Protein AF-A0A524HD65-F1 (afdb_monomer)

Secondary structure (DSSP, 8-state):
--PPP---------------TTHHHHHHHHHHHHHHHHHHHHHHHHHHHHHHHHHHHHHHHHHHHHHHHHHHIIIIIHHHHHHHHHHHHHHHHTTSS-HHHHHHHHHHHHHHHHHHHHHHHHHHHHHHHHHHHTTGGG---

pLDDT: mean 86.86, std 16.17, range [36.66, 98.75]

Foldseek 3Di:
DDDDDDDDPDDDDDDDDDDCPCPVVVVVVVVVVVVVVVVVVVVVVVVVVVVLVVLLVVLVVQLVVLVVVLCCLVPPVLVVLVVLLVVQVVCVVVVNDDPVSNVVSVVSNVVSVVSSVVSVVSNVVSVVSNCVSVVNVPPDD

Solvent-accessible surface area (backbone atoms only — not comparable to full-atom values): 7965 Å² total; per-residue (Å²): 141,77,89,78,83,82,76,78,83,81,80,82,85,84,87,84,81,88,74,70,90,58,49,70,73,62,46,50,59,57,51,50,52,53,48,51,51,50,50,51,53,53,48,52,55,49,50,56,50,51,51,55,52,49,53,46,51,51,27,51,51,46,26,52,51,24,49,54,51,28,47,47,35,66,72,46,52,46,56,51,34,49,52,48,30,55,52,36,48,57,33,34,78,72,69,73,42,57,71,66,62,32,51,53,34,47,54,50,36,53,52,48,55,52,50,37,53,49,27,51,52,50,22,53,50,20,48,51,49,40,36,48,77,72,48,64,78,64,77,74,132

Sequence (141 aa):
YGQRPQYDDMGTVMIGVSLPIWAGSKQLPLRQEMQDMKAVETAMAKDLYNETVAELTEARADAERTRVLGTLYATAILPQSKAAVESALSSYRVGRVDYMTLVENEMTVNRYEIALVQLAAEYHQAVARIDALLGSIGGGQ

Radius of gyration: 40.93 Å; Cα contacts (8 Å, |Δi|>4): 68; chains: 1; bounding box: 84×54×124 Å

Mean predicted aligned error: 11.63 Å

Structure (mmCIF, N/CA/C/O backbone):
data_AF-A0A524HD65-F1
#
_entry.id   AF-A0A524HD65-F1
#
loop_
_atom_site.group_PDB
_atom_site.id
_atom_site.type_symbol
_atom_site.label_atom_id
_atom_site.label_alt_id
_atom_site.label_comp_id
_atom_site.label_asym_id
_atom_site.label_entity_id
_atom_site.label_seq_id
_atom_site.pdbx_PDB_ins_code
_atom_site.Cartn_x
_atom_site.Cartn_y
_atom_site.Cartn_z
_atom_site.occupancy
_atom_site.B_iso_or_equiv
_atom_site.auth_seq_id
_atom_site.auth_comp_id
_atom_site.auth_asym_id
_atom_site.auth_atom_id
_atom_site.pdbx_PDB_model_num
ATOM 1 N N . TYR A 1 1 ? 64.351 45.711 -88.508 1.00 39.00 1 TYR A N 1
ATOM 2 C CA . TYR A 1 1 ? 63.369 45.685 -87.404 1.00 39.00 1 TYR A CA 1
ATOM 3 C C . TYR A 1 1 ? 62.349 44.608 -87.727 1.00 39.00 1 TYR A C 1
ATOM 5 O O . TYR A 1 1 ? 61.737 44.714 -88.772 1.00 39.00 1 TYR A O 1
ATOM 13 N N . GLY A 1 2 ? 62.124 43.520 -87.007 1.00 52.22 2 GLY A N 1
ATOM 14 C CA . GLY A 1 2 ? 62.672 42.927 -85.792 1.00 52.22 2 GLY A CA 1
ATOM 15 C C . GLY A 1 2 ? 61.871 41.627 -85.631 1.00 52.22 2 GLY A C 1
ATOM 16 O O . GLY A 1 2 ? 60.645 41.665 -85.718 1.00 52.22 2 GLY A O 1
ATOM 17 N N . GLN A 1 3 ? 62.550 40.483 -85.530 1.00 53.88 3 GLN A N 1
ATOM 18 C CA . GLN A 1 3 ? 61.910 39.178 -85.352 1.00 53.88 3 GLN A CA 1
ATOM 19 C C . GLN A 1 3 ? 61.068 39.196 -84.071 1.00 53.88 3 GLN A C 1
ATOM 21 O O . GLN A 1 3 ? 61.551 39.624 -83.025 1.00 53.88 3 GLN A O 1
ATOM 26 N N . ARG A 1 4 ? 59.817 38.736 -84.145 1.00 54.97 4 ARG A N 1
ATOM 27 C CA . ARG A 1 4 ? 59.035 38.402 -82.951 1.00 54.97 4 ARG A CA 1
ATOM 28 C C . ARG A 1 4 ? 59.273 36.921 -82.653 1.00 54.97 4 ARG A C 1
ATOM 30 O O . ARG A 1 4 ? 58.964 36.113 -83.527 1.00 54.97 4 ARG A O 1
ATOM 37 N N . PRO A 1 5 ? 59.811 36.545 -81.483 1.00 53.25 5 PRO A N 1
ATOM 38 C CA . PRO A 1 5 ? 59.788 35.156 -81.072 1.00 53.25 5 PRO A CA 1
ATOM 39 C C . PRO A 1 5 ? 58.352 34.820 -80.680 1.00 53.25 5 PRO A C 1
ATOM 41 O O . PRO A 1 5 ? 57.732 35.509 -79.869 1.00 53.25 5 PRO A O 1
ATOM 44 N N . GLN A 1 6 ? 57.812 33.786 -81.306 1.00 62.03 6 GLN A N 1
ATOM 45 C CA . GLN A 1 6 ? 56.552 33.186 -80.913 1.00 62.03 6 GLN A CA 1
ATOM 46 C C . GLN A 1 6 ? 56.871 32.301 -79.708 1.00 62.03 6 GLN A C 1
ATOM 48 O O . GLN A 1 6 ? 57.476 31.243 -79.856 1.00 62.03 6 GLN A O 1
ATOM 53 N N . TYR A 1 7 ? 56.583 32.795 -78.506 1.00 60.44 7 TYR A N 1
ATOM 54 C CA . TYR A 1 7 ? 56.594 31.939 -77.329 1.00 60.44 7 TYR A CA 1
ATOM 55 C C . TYR A 1 7 ? 55.347 31.063 -77.428 1.00 60.44 7 TYR A C 1
ATOM 57 O O . TYR A 1 7 ? 54.234 31.583 -77.389 1.00 60.44 7 TYR A O 1
ATOM 65 N N . ASP A 1 8 ? 55.538 29.762 -77.640 1.00 59.44 8 ASP A N 1
ATOM 66 C CA . ASP A 1 8 ? 54.472 28.783 -77.448 1.00 59.44 8 ASP A CA 1
ATOM 67 C C . ASP A 1 8 ? 54.005 28.874 -75.991 1.00 59.44 8 ASP A C 1
ATOM 69 O O . ASP A 1 8 ? 54.806 28.741 -75.060 1.00 59.44 8 ASP A O 1
ATOM 73 N N . ASP A 1 9 ? 52.710 29.124 -75.802 1.00 62.34 9 ASP A N 1
ATOM 74 C CA . ASP A 1 9 ? 52.054 29.044 -74.501 1.00 62.34 9 ASP A CA 1
ATOM 75 C C . ASP A 1 9 ? 52.155 27.596 -73.999 1.00 62.34 9 ASP A C 1
ATOM 77 O O . ASP A 1 9 ? 51.409 26.706 -74.411 1.00 62.34 9 ASP A O 1
ATOM 81 N N . MET A 1 10 ? 53.105 27.335 -73.100 1.00 65.19 10 MET A N 1
ATOM 82 C CA . MET A 1 10 ? 53.183 26.060 -72.392 1.00 65.19 10 MET A CA 1
ATOM 83 C C . MET A 1 10 ? 52.142 26.039 -71.268 1.00 65.19 10 MET A C 1
ATOM 85 O O . MET A 1 10 ? 52.374 26.546 -70.172 1.00 65.19 10 MET A O 1
ATOM 89 N N . GLY A 1 11 ? 50.989 25.425 -71.536 1.00 67.44 11 GLY A N 1
ATOM 90 C CA . GLY A 1 11 ? 50.010 25.059 -70.514 1.00 67.44 11 GLY A CA 1
ATOM 91 C C . GLY A 1 11 ? 50.343 23.701 -69.892 1.00 67.44 11 GLY A C 1
ATOM 92 O O . GLY A 1 11 ? 50.195 22.667 -70.539 1.00 67.44 11 GLY A O 1
ATOM 93 N N . THR A 1 12 ? 50.770 23.680 -68.631 1.00 61.81 12 THR A N 1
ATOM 94 C CA . THR A 1 12 ? 51.034 22.431 -67.896 1.00 61.81 12 THR A CA 1
ATOM 95 C C . THR A 1 12 ? 49.804 22.031 -67.082 1.00 61.81 12 THR A C 1
ATOM 97 O O . THR A 1 12 ? 49.378 22.774 -66.200 1.00 61.81 12 THR A O 1
ATOM 100 N N . VAL A 1 13 ? 49.247 20.840 -67.323 1.00 63.91 13 VAL A N 1
ATOM 101 C CA . VAL A 1 13 ? 48.198 20.242 -66.477 1.00 63.91 13 VAL A CA 1
ATOM 102 C C . VAL A 1 13 ? 48.848 19.198 -65.572 1.00 63.91 13 VAL A C 1
ATOM 104 O O . VAL A 1 13 ? 49.319 18.169 -66.051 1.00 63.91 13 VAL A O 1
ATOM 107 N N . MET A 1 14 ? 48.887 19.454 -64.263 1.00 66.25 14 MET A N 1
ATOM 108 C CA . MET A 1 14 ? 49.306 18.456 -63.274 1.00 66.25 14 MET A CA 1
ATOM 109 C C . MET A 1 14 ? 48.087 17.744 -62.690 1.00 66.25 14 MET A C 1
ATOM 111 O O . MET A 1 14 ? 47.208 18.378 -62.111 1.00 66.25 14 MET A O 1
ATOM 115 N N . ILE A 1 15 ? 48.062 16.415 -62.803 1.00 66.94 15 ILE A N 1
ATOM 116 C CA . ILE A 1 15 ? 47.084 15.557 -62.129 1.00 66.94 15 ILE A CA 1
ATOM 117 C C . ILE A 1 15 ? 47.790 14.929 -60.928 1.00 66.94 15 ILE A C 1
ATOM 119 O O . ILE A 1 15 ? 48.615 14.030 -61.077 1.00 66.94 15 ILE A O 1
ATOM 123 N N . GLY A 1 16 ? 47.492 15.434 -59.733 1.00 61.66 16 GLY A N 1
ATOM 124 C CA . GLY A 1 16 ? 47.968 14.855 -58.480 1.00 61.66 16 GLY A CA 1
ATOM 125 C C . GLY A 1 16 ? 46.937 13.885 -57.911 1.00 61.66 16 GLY A C 1
ATOM 126 O O . GLY A 1 16 ? 45.819 14.291 -57.605 1.00 61.66 16 GLY A O 1
ATOM 127 N N . VAL A 1 17 ? 47.308 12.618 -57.728 1.00 71.50 17 VAL A N 1
ATOM 128 C CA . VAL A 1 17 ? 46.525 11.661 -56.932 1.00 71.50 17 VAL A CA 1
ATOM 129 C C . VAL A 1 17 ? 47.149 11.594 -55.541 1.00 71.50 17 VA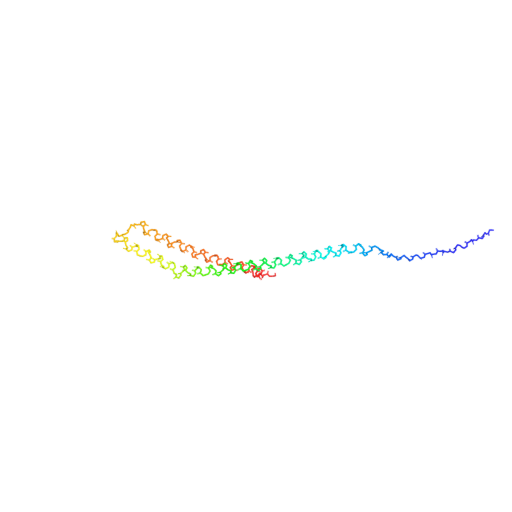L A C 1
ATOM 131 O O . VAL A 1 17 ? 48.286 11.153 -55.385 1.00 71.50 17 VAL A O 1
ATOM 134 N N . SER A 1 18 ? 46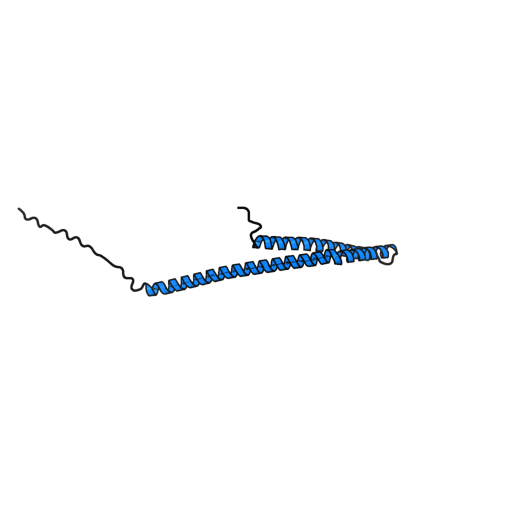.418 12.047 -54.522 1.00 65.56 18 SER A N 1
ATOM 135 C CA . SER A 1 18 ? 46.826 11.875 -53.124 1.00 65.56 18 SER A CA 1
ATOM 136 C C . SER A 1 18 ? 46.561 10.429 -52.710 1.00 65.56 18 SER A C 1
ATOM 138 O O . SER A 1 18 ? 45.408 10.033 -52.545 1.00 65.56 18 SER A O 1
ATOM 140 N N . LEU A 1 19 ? 47.619 9.626 -52.579 1.00 64.56 19 LEU A N 1
ATOM 141 C CA . LEU A 1 19 ? 47.526 8.253 -52.084 1.00 64.56 19 LEU A CA 1
ATOM 142 C C . LEU A 1 19 ? 47.876 8.238 -50.584 1.00 64.56 19 LEU A C 1
ATOM 144 O O . LEU A 1 19 ? 49.039 8.452 -50.229 1.00 64.56 19 LEU A O 1
ATOM 148 N N . PRO A 1 20 ? 46.913 8.016 -49.668 1.00 59.72 20 PRO A N 1
ATOM 149 C CA . PRO A 1 20 ? 47.183 8.103 -48.241 1.00 59.72 20 PRO A CA 1
ATOM 150 C C . PRO A 1 20 ? 47.820 6.804 -47.730 1.00 59.72 20 PRO A C 1
ATOM 152 O O . PRO A 1 20 ? 47.150 5.890 -47.256 1.00 59.72 20 PRO A O 1
ATOM 155 N N . ILE A 1 21 ? 49.149 6.754 -47.783 1.00 66.81 21 ILE A N 1
ATOM 156 C CA . ILE A 1 21 ? 49.983 5.594 -47.414 1.00 66.81 21 ILE A CA 1
ATOM 157 C C . ILE A 1 21 ? 49.829 5.191 -45.925 1.00 66.81 21 ILE A C 1
ATOM 159 O O . ILE A 1 21 ? 50.107 4.058 -45.547 1.00 66.81 21 ILE A O 1
ATOM 163 N N . TRP A 1 22 ? 49.312 6.096 -45.081 1.00 61.25 22 TRP A N 1
ATOM 164 C CA . TRP A 1 22 ? 49.137 5.927 -43.624 1.00 61.25 22 TRP A CA 1
ATOM 165 C C . TRP A 1 22 ? 47.665 5.929 -43.176 1.00 61.25 22 TRP A C 1
ATOM 167 O O . TRP A 1 22 ? 47.370 5.991 -41.983 1.00 61.25 22 TRP A O 1
ATOM 177 N N . ALA A 1 23 ? 46.716 5.906 -44.119 1.00 61.84 23 ALA A N 1
ATOM 178 C CA . ALA A 1 23 ? 45.288 5.929 -43.799 1.00 61.84 23 ALA A CA 1
ATOM 179 C C . ALA A 1 23 ? 44.865 4.715 -42.958 1.00 61.84 23 ALA A C 1
ATOM 181 O O . ALA A 1 23 ? 44.095 4.866 -42.015 1.00 61.84 23 ALA A O 1
ATOM 182 N N . GLY A 1 24 ? 45.403 3.528 -43.251 1.00 63.78 24 GLY A N 1
ATOM 183 C CA . GLY A 1 24 ? 45.072 2.305 -42.515 1.00 63.78 24 GLY A CA 1
ATOM 184 C C . GLY A 1 24 ? 45.467 2.360 -41.036 1.00 63.78 24 GLY A C 1
ATOM 185 O O . GLY A 1 24 ? 44.662 1.993 -40.181 1.00 63.78 24 GLY A O 1
ATOM 186 N N . SER A 1 25 ? 46.661 2.877 -40.720 1.00 66.56 25 SER A N 1
ATOM 187 C CA . SER A 1 25 ? 47.147 2.959 -39.335 1.00 66.56 25 SER A CA 1
ATOM 188 C C . SER A 1 25 ? 46.409 4.014 -38.510 1.00 66.56 25 SER A C 1
ATOM 190 O O . SER A 1 25 ? 46.179 3.788 -37.327 1.00 66.56 25 SER A O 1
ATOM 192 N N . LYS A 1 26 ? 45.972 5.127 -39.121 1.00 65.44 26 LYS A N 1
ATOM 193 C CA . LYS A 1 26 ? 45.148 6.146 -38.442 1.00 65.44 26 LYS A CA 1
ATOM 194 C C . LYS A 1 26 ? 43.671 5.755 -38.314 1.00 65.44 26 LYS A C 1
ATOM 196 O O . LYS A 1 26 ? 43.029 6.170 -37.359 1.00 65.44 26 LYS A O 1
ATOM 201 N N . GLN A 1 27 ? 43.125 4.954 -39.231 1.00 69.56 27 GLN A N 1
ATOM 202 C CA . GLN A 1 27 ? 41.723 4.512 -39.182 1.00 69.56 27 GLN A CA 1
ATOM 203 C C . GLN A 1 27 ? 41.457 3.425 -38.135 1.00 69.56 27 GLN A C 1
ATOM 205 O O . GLN A 1 27 ? 40.331 3.315 -37.661 1.00 69.56 27 GLN A O 1
ATOM 210 N N . LEU A 1 28 ? 42.454 2.606 -37.791 1.00 70.62 28 LEU A N 1
ATOM 211 C CA . LEU A 1 28 ? 42.308 1.550 -36.784 1.00 70.62 28 LEU A CA 1
ATOM 212 C C . LEU A 1 28 ? 41.876 2.073 -35.398 1.00 70.62 28 LEU A C 1
ATOM 214 O O . LEU A 1 28 ? 40.857 1.589 -34.909 1.00 70.62 28 LEU A O 1
ATOM 218 N N . PRO A 1 29 ? 42.563 3.062 -34.789 1.00 73.44 29 PRO A N 1
ATOM 219 C CA . PRO A 1 29 ? 42.159 3.601 -33.489 1.00 73.44 29 PRO A CA 1
ATOM 220 C C . PRO A 1 29 ? 40.797 4.305 -33.545 1.00 73.44 29 PRO A C 1
ATOM 222 O O . PRO A 1 29 ? 39.969 4.074 -32.676 1.00 73.44 29 PRO A O 1
ATOM 225 N N . LEU A 1 30 ? 40.503 5.054 -34.617 1.00 76.94 30 LEU A N 1
ATOM 226 C CA . LEU A 1 30 ? 39.181 5.663 -34.845 1.00 76.94 30 LEU A CA 1
ATOM 227 C C . LEU A 1 30 ? 38.054 4.618 -34.917 1.00 76.94 30 LEU A C 1
ATOM 229 O O . LEU A 1 30 ? 36.953 4.847 -34.430 1.00 76.94 30 LEU A O 1
ATOM 233 N N . ARG A 1 31 ? 38.304 3.456 -35.533 1.00 76.12 31 ARG A N 1
ATOM 234 C CA . ARG A 1 31 ? 37.325 2.359 -35.578 1.00 76.12 31 ARG A CA 1
ATOM 235 C C . ARG A 1 31 ? 37.135 1.694 -34.220 1.00 76.12 31 ARG A C 1
ATOM 237 O O . ARG A 1 31 ? 36.007 1.323 -33.920 1.00 76.12 31 ARG A 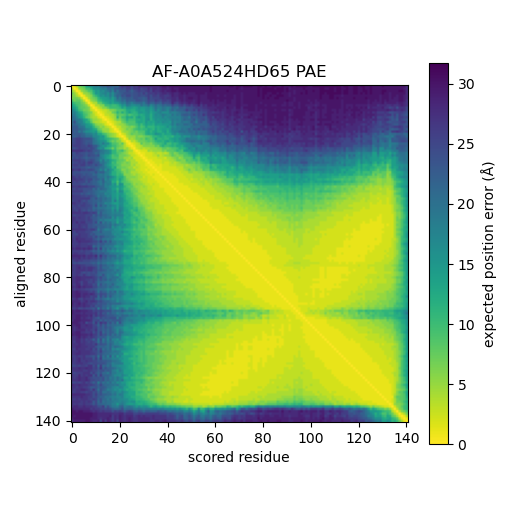O 1
ATOM 244 N N . GLN A 1 32 ? 38.208 1.527 -33.446 1.00 75.44 32 GLN A N 1
ATOM 245 C CA . GLN A 1 32 ? 38.132 0.994 -32.083 1.00 75.44 32 GLN A CA 1
ATOM 246 C C . GLN A 1 32 ? 37.315 1.932 -31.194 1.00 75.44 32 GLN A C 1
ATOM 248 O O . GLN A 1 32 ? 36.327 1.497 -30.623 1.00 75.44 32 GLN A O 1
ATOM 253 N N . GLU A 1 33 ? 37.617 3.231 -31.210 1.00 78.06 33 GLU A N 1
ATOM 254 C CA . GLU A 1 33 ? 36.867 4.244 -30.460 1.00 78.06 33 GLU A CA 1
ATOM 255 C C . GLU A 1 33 ? 35.379 4.267 -30.849 1.00 78.06 33 GLU A C 1
ATOM 257 O O . GLU A 1 33 ? 34.508 4.252 -29.986 1.00 78.06 33 GLU A O 1
ATOM 262 N N . MET A 1 34 ? 35.056 4.188 -32.145 1.00 78.69 34 MET A N 1
ATOM 263 C CA . MET A 1 34 ? 33.666 4.082 -32.615 1.00 78.69 34 MET A CA 1
ATOM 264 C C . MET A 1 34 ? 32.965 2.791 -32.157 1.00 78.69 34 MET A C 1
ATOM 266 O O . MET A 1 34 ? 31.757 2.795 -31.915 1.00 78.69 34 MET A O 1
ATOM 270 N N . GLN A 1 35 ? 33.688 1.670 -32.073 1.00 84.50 35 GLN A N 1
ATOM 271 C CA . GLN A 1 35 ? 33.150 0.409 -31.555 1.00 84.50 35 GLN A CA 1
ATOM 272 C C . GLN A 1 35 ? 32.916 0.485 -30.047 1.00 84.50 35 GLN A C 1
ATOM 274 O O . GLN A 1 35 ? 31.860 0.048 -29.592 1.00 84.50 35 GLN A O 1
ATOM 279 N N . ASP A 1 36 ? 33.841 1.091 -29.307 1.00 87.12 36 ASP A N 1
ATOM 280 C CA . ASP A 1 36 ? 33.727 1.312 -27.869 1.00 87.12 36 ASP A CA 1
ATOM 281 C C . ASP A 1 36 ? 32.553 2.247 -27.559 1.00 87.12 36 ASP A C 1
ATOM 283 O O . ASP A 1 36 ? 31.713 1.918 -26.725 1.00 87.12 36 ASP A O 1
ATOM 287 N N . MET A 1 37 ? 32.405 3.351 -28.301 1.00 88.69 37 MET A N 1
ATOM 288 C CA . MET A 1 37 ? 31.239 4.236 -28.200 1.00 88.69 37 MET A CA 1
ATOM 289 C C . MET A 1 37 ? 29.938 3.479 -28.459 1.00 88.69 37 MET A C 1
ATOM 291 O O . MET A 1 37 ? 28.992 3.585 -27.685 1.00 88.69 37 MET A O 1
ATOM 295 N N . LYS A 1 38 ? 29.883 2.657 -29.514 1.00 89.69 38 LYS A N 1
ATOM 296 C CA . LYS A 1 38 ? 28.694 1.846 -29.800 1.00 89.69 38 LYS A CA 1
ATOM 297 C C . LYS A 1 38 ? 28.402 0.847 -28.677 1.00 89.69 38 LYS A C 1
ATOM 299 O O . LYS A 1 38 ? 27.237 0.635 -28.354 1.00 89.69 38 LYS A O 1
ATOM 304 N N . ALA A 1 39 ? 29.432 0.238 -28.092 1.00 91.75 39 ALA A N 1
ATOM 305 C CA . ALA A 1 39 ? 29.277 -0.663 -26.957 1.00 91.75 39 ALA A CA 1
ATOM 306 C C . ALA A 1 39 ? 28.708 0.077 -25.736 1.00 91.75 39 ALA A C 1
ATOM 308 O O . ALA A 1 39 ? 27.757 -0.416 -25.128 1.00 91.75 39 ALA A O 1
ATOM 309 N N . VAL A 1 40 ? 29.213 1.279 -25.439 1.00 92.00 40 VAL A N 1
ATOM 310 C CA . VAL A 1 40 ? 28.697 2.153 -24.375 1.00 92.00 40 VAL A CA 1
ATOM 311 C C . VAL A 1 40 ? 27.227 2.503 -24.608 1.00 92.00 40 VAL A C 1
ATOM 313 O O . VAL A 1 40 ? 26.416 2.284 -23.716 1.00 92.00 40 VAL 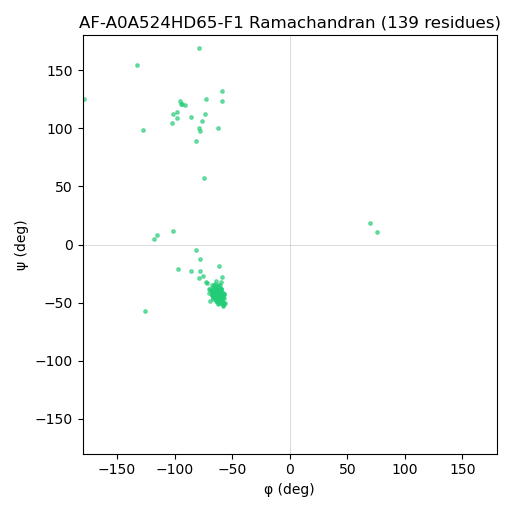A O 1
ATOM 316 N N . GLU A 1 41 ? 26.850 2.939 -25.811 1.00 92.31 41 GLU A N 1
ATOM 317 C CA . GLU A 1 41 ? 25.452 3.251 -26.155 1.00 92.31 41 GLU A CA 1
ATOM 318 C C . GLU A 1 41 ? 24.529 2.038 -25.968 1.00 92.31 41 GLU A C 1
ATOM 320 O O . GLU A 1 41 ? 23.444 2.138 -25.394 1.00 92.31 41 GLU A O 1
ATOM 325 N N . THR A 1 42 ? 24.964 0.849 -26.403 1.00 93.44 42 THR A N 1
ATOM 326 C CA . THR A 1 42 ? 24.169 -0.373 -26.206 1.00 93.44 42 THR A CA 1
ATOM 327 C C . THR A 1 42 ? 24.055 -0.777 -24.739 1.00 93.44 42 THR A C 1
ATOM 329 O O . THR A 1 42 ? 23.012 -1.295 -24.337 1.00 93.44 42 THR A O 1
ATOM 332 N N . ALA A 1 43 ? 25.100 -0.544 -23.940 1.00 94.25 43 ALA A N 1
ATOM 333 C CA . ALA A 1 43 ? 25.067 -0.785 -22.505 1.00 94.25 43 ALA A CA 1
ATOM 334 C C . ALA A 1 43 ? 24.093 0.184 -21.823 1.00 94.25 43 ALA A C 1
ATOM 336 O O . ALA A 1 43 ? 23.204 -0.274 -21.117 1.00 94.25 43 ALA A O 1
ATOM 337 N N . MET A 1 44 ? 24.161 1.480 -22.139 1.00 94.94 44 MET A N 1
ATOM 338 C CA . MET A 1 44 ? 23.240 2.495 -21.614 1.00 94.94 44 MET A CA 1
ATOM 339 C C . MET A 1 44 ? 21.777 2.180 -21.944 1.00 94.94 44 MET A C 1
ATOM 341 O O . MET A 1 44 ? 20.918 2.239 -21.068 1.00 94.94 44 MET A O 1
ATOM 345 N N . ALA A 1 45 ? 21.483 1.785 -23.186 1.00 94.06 45 ALA A N 1
ATOM 346 C CA . ALA A 1 45 ? 20.128 1.402 -23.582 1.00 94.06 45 ALA A CA 1
ATOM 347 C C . ALA A 1 45 ? 19.621 0.172 -22.808 1.00 94.06 45 ALA A C 1
ATOM 349 O O . ALA A 1 45 ? 18.452 0.107 -22.423 1.00 94.06 45 ALA A O 1
ATOM 350 N N . LYS A 1 46 ? 20.500 -0.807 -22.567 1.00 95.31 46 LYS A N 1
ATOM 351 C CA . LYS A 1 46 ? 20.175 -1.995 -21.775 1.00 95.31 46 LYS A CA 1
ATOM 352 C C . LYS A 1 46 ? 19.968 -1.652 -20.299 1.00 95.31 46 LYS A C 1
ATOM 354 O O . LYS A 1 46 ? 19.060 -2.206 -19.685 1.00 95.31 46 LYS A O 1
ATOM 359 N N . ASP A 1 47 ? 20.785 -0.767 -19.746 1.00 95.62 47 ASP A N 1
ATOM 360 C CA . ASP A 1 47 ? 20.682 -0.336 -18.354 1.00 95.62 47 ASP A CA 1
ATOM 361 C C . ASP A 1 47 ? 19.362 0.401 -18.116 1.00 95.62 47 ASP A C 1
ATOM 363 O O . ASP A 1 47 ? 18.613 0.004 -17.227 1.00 95.62 47 ASP A O 1
ATOM 367 N N . LEU A 1 48 ? 18.998 1.342 -18.996 1.00 93.56 48 LEU A N 1
ATOM 368 C CA . LEU A 1 48 ? 17.707 2.037 -18.950 1.00 93.56 48 LEU A CA 1
ATOM 369 C C . LEU A 1 48 ? 16.518 1.066 -19.046 1.00 93.56 48 LEU A C 1
ATOM 371 O O . LEU A 1 48 ? 15.523 1.203 -18.332 1.00 93.56 48 LEU A O 1
ATOM 375 N N . TYR A 1 49 ? 16.613 0.062 -19.923 1.00 93.44 49 TYR A N 1
ATOM 376 C CA . TYR A 1 49 ? 15.589 -0.976 -20.032 1.00 93.44 49 TYR A CA 1
ATOM 377 C C . TYR A 1 49 ? 15.448 -1.770 -18.727 1.00 93.44 49 TYR A C 1
ATOM 379 O O . TYR A 1 49 ? 14.334 -1.972 -18.244 1.00 93.44 49 TYR A O 1
ATOM 387 N N . ASN A 1 50 ? 16.565 -2.210 -18.145 1.00 95.50 50 ASN A N 1
ATOM 388 C CA . ASN A 1 50 ? 16.550 -2.978 -16.903 1.00 95.50 50 ASN A CA 1
ATOM 389 C C . ASN A 1 50 ? 16.014 -2.151 -15.730 1.00 95.50 50 ASN A C 1
ATOM 391 O O . ASN A 1 50 ? 15.252 -2.685 -14.928 1.00 95.50 50 ASN A O 1
ATOM 395 N N . GLU A 1 51 ? 16.380 -0.872 -15.648 1.00 95.25 51 GLU A N 1
ATOM 396 C CA . GLU A 1 51 ? 15.874 0.076 -14.651 1.00 95.25 51 GLU A CA 1
ATOM 397 C C . GLU A 1 51 ? 14.354 0.223 -14.766 1.00 95.25 51 GLU A C 1
ATOM 399 O O . GLU A 1 51 ? 13.635 -0.035 -13.803 1.00 95.25 51 GLU A O 1
ATOM 404 N N . THR A 1 52 ? 13.844 0.470 -15.976 1.00 93.88 52 THR A N 1
ATOM 405 C CA . THR A 1 52 ? 12.396 0.582 -16.228 1.00 93.88 52 THR A CA 1
ATOM 406 C C . THR A 1 52 ? 11.648 -0.700 -15.831 1.00 93.88 52 THR A C 1
ATOM 408 O O . THR A 1 52 ? 10.584 -0.653 -15.211 1.00 93.88 52 THR A O 1
ATOM 411 N N . VAL A 1 53 ? 12.193 -1.877 -16.165 1.00 95.38 53 VAL A N 1
ATOM 412 C CA . VAL A 1 53 ? 11.591 -3.170 -15.796 1.00 95.38 53 VAL A CA 1
ATOM 413 C C . VAL A 1 53 ? 11.627 -3.396 -14.284 1.00 95.38 53 VAL A C 1
ATOM 415 O O . VAL A 1 53 ? 10.661 -3.927 -13.725 1.00 95.38 53 VAL A O 1
ATOM 418 N N . ALA A 1 54 ? 12.712 -3.004 -13.616 1.00 97.25 54 ALA A N 1
ATOM 419 C CA . ALA A 1 54 ? 12.835 -3.101 -12.168 1.00 97.25 54 ALA A CA 1
ATOM 420 C C . ALA A 1 54 ? 11.800 -2.208 -11.468 1.00 97.25 54 ALA A C 1
ATOM 422 O O . ALA A 1 54 ? 11.042 -2.709 -10.637 1.00 97.25 54 ALA A O 1
ATOM 423 N N . GLU A 1 55 ? 11.687 -0.941 -11.874 1.00 96.31 55 GLU A N 1
ATOM 424 C CA . GLU A 1 55 ? 10.708 0.005 -11.326 1.00 96.31 55 GLU A CA 1
ATOM 425 C C . GLU A 1 55 ? 9.264 -0.460 -11.546 1.00 96.31 55 GLU A C 1
ATOM 427 O O . GLU A 1 55 ? 8.436 -0.402 -10.634 1.00 96.31 55 GLU A O 1
ATOM 432 N N . LEU A 1 56 ? 8.949 -0.987 -12.734 1.00 96.75 56 LEU A N 1
ATOM 433 C CA . LEU A 1 56 ? 7.621 -1.529 -13.027 1.00 96.75 56 LEU A CA 1
ATOM 434 C C . LEU A 1 56 ? 7.301 -2.742 -12.146 1.00 96.75 56 LEU A C 1
ATOM 436 O O . LEU A 1 56 ? 6.171 -2.906 -11.678 1.00 96.75 56 LEU A O 1
ATOM 440 N N . THR A 1 57 ? 8.294 -3.602 -11.924 1.00 97.62 57 THR A N 1
ATOM 441 C CA . THR A 1 57 ? 8.147 -4.790 -11.079 1.00 97.62 57 THR A CA 1
ATOM 442 C C . THR A 1 57 ? 7.89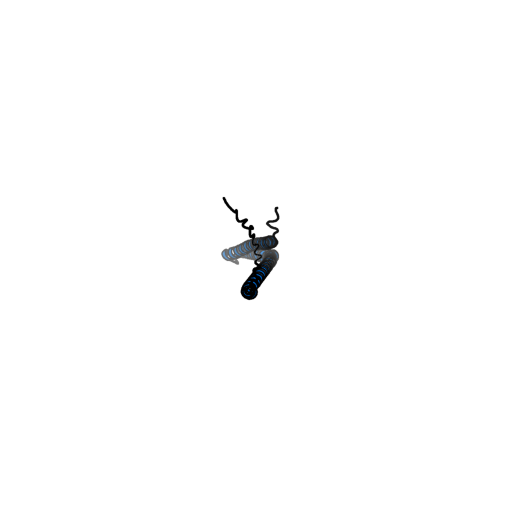4 -4.396 -9.627 1.00 97.62 57 THR A C 1
ATOM 444 O O . THR A 1 57 ? 6.998 -4.961 -8.997 1.00 97.62 57 THR A O 1
ATOM 447 N N . GLU A 1 58 ? 8.633 -3.411 -9.116 1.00 97.88 58 GLU A N 1
ATOM 448 C CA . GLU A 1 58 ? 8.449 -2.859 -7.773 1.00 97.88 58 GLU A CA 1
ATOM 449 C C . GLU A 1 58 ? 7.064 -2.224 -7.619 1.00 97.88 58 GLU A C 1
ATOM 451 O O . GLU A 1 58 ? 6.300 -2.623 -6.742 1.00 97.88 58 GLU A O 1
ATOM 456 N N . ALA A 1 59 ? 6.673 -1.333 -8.535 1.00 97.88 59 ALA A N 1
ATOM 457 C CA . ALA A 1 59 ? 5.372 -0.668 -8.486 1.00 97.88 59 ALA A CA 1
ATOM 458 C C . ALA A 1 59 ? 4.205 -1.671 -8.536 1.00 97.88 59 ALA A C 1
ATOM 460 O O . ALA A 1 59 ? 3.208 -1.528 -7.825 1.00 97.88 59 ALA A O 1
ATOM 461 N N . ARG A 1 60 ? 4.333 -2.742 -9.331 1.00 98.06 60 ARG A N 1
ATOM 462 C CA . ARG A 1 60 ? 3.347 -3.830 -9.365 1.00 98.06 60 ARG A CA 1
ATOM 463 C C . ARG A 1 60 ? 3.298 -4.610 -8.052 1.00 98.06 60 ARG A C 1
ATOM 465 O O . ARG A 1 60 ? 2.208 -4.983 -7.614 1.00 98.06 60 ARG A O 1
ATOM 472 N N . ALA A 1 61 ? 4.449 -4.888 -7.446 1.00 98.44 61 ALA A N 1
ATOM 473 C CA . ALA A 1 61 ? 4.513 -5.567 -6.157 1.00 98.44 61 ALA A CA 1
ATOM 474 C C . ALA A 1 61 ? 3.870 -4.719 -5.048 1.00 98.44 61 ALA A C 1
ATOM 476 O O . ALA A 1 61 ? 3.095 -5.253 -4.253 1.00 98.44 61 ALA A O 1
ATOM 477 N N . ASP A 1 62 ? 4.112 -3.408 -5.047 1.00 98.50 62 ASP A N 1
ATOM 478 C CA . ASP A 1 62 ? 3.513 -2.463 -4.102 1.00 98.50 62 ASP A CA 1
ATOM 479 C C . ASP A 1 62 ? 1.996 -2.366 -4.268 1.00 98.50 62 ASP A C 1
ATOM 481 O O . ASP A 1 62 ? 1.262 -2.447 -3.279 1.00 98.50 62 ASP A O 1
ATOM 485 N N . ALA A 1 63 ? 1.501 -2.275 -5.506 1.00 98.56 63 ALA A N 1
ATOM 486 C CA . ALA A 1 63 ? 0.067 -2.279 -5.786 1.00 98.56 63 ALA A CA 1
ATOM 487 C C . ALA A 1 63 ? -0.601 -3.569 -5.276 1.00 98.56 63 ALA A C 1
ATOM 489 O O . ALA A 1 63 ? -1.628 -3.529 -4.601 1.00 98.56 63 ALA A O 1
ATOM 490 N N . GLU A 1 64 ? -0.010 -4.736 -5.531 1.00 98.56 64 GLU A N 1
ATOM 491 C CA . GLU A 1 64 ? -0.595 -5.992 -5.055 1.00 98.56 64 GLU A CA 1
ATOM 492 C C . GLU A 1 64 ? -0.544 -6.108 -3.526 1.00 98.56 64 GLU A C 1
ATOM 494 O O . GLU A 1 64 ? -1.537 -6.474 -2.890 1.00 98.56 64 GLU A O 1
ATOM 499 N N . ARG A 1 65 ? 0.586 -5.741 -2.915 1.00 98.56 65 ARG A N 1
ATOM 500 C CA . ARG A 1 65 ? 0.761 -5.747 -1.459 1.00 98.56 65 ARG A CA 1
ATOM 501 C C . ARG A 1 65 ? -0.276 -4.867 -0.766 1.00 98.56 65 ARG A C 1
ATOM 503 O O . ARG A 1 65 ? -0.942 -5.322 0.165 1.00 98.56 65 ARG A O 1
ATOM 510 N N . THR A 1 66 ? -0.403 -3.616 -1.197 1.00 98.69 66 THR A N 1
ATOM 511 C CA . THR A 1 66 ? -1.315 -2.627 -0.598 1.00 98.69 66 THR A CA 1
ATOM 512 C C . THR A 1 66 ? -2.774 -3.030 -0.783 1.00 98.69 66 THR A C 1
ATOM 514 O O . THR A 1 66 ? -3.557 -2.924 0.159 1.00 98.69 66 THR A O 1
ATOM 517 N N . ARG A 1 67 ? -3.134 -3.614 -1.933 1.00 98.56 67 ARG A N 1
ATOM 518 C CA . ARG A 1 67 ? -4.467 -4.185 -2.184 1.00 98.56 67 ARG A CA 1
ATOM 519 C C . ARG A 1 67 ? -4.804 -5.330 -1.227 1.00 98.56 67 ARG A C 1
ATOM 521 O O . ARG A 1 67 ? -5.894 -5.357 -0.646 1.00 98.56 67 ARG A O 1
ATOM 528 N N . VAL A 1 68 ? -3.884 -6.280 -1.058 1.00 98.62 68 VAL A N 1
ATOM 529 C CA . VAL A 1 68 ? -4.069 -7.433 -0.161 1.00 98.62 68 VAL A CA 1
ATOM 530 C C . VAL A 1 68 ? -4.181 -6.973 1.292 1.00 98.62 68 VAL A C 1
ATOM 532 O O . VAL A 1 68 ? -5.112 -7.376 1.991 1.00 98.62 68 VAL A O 1
ATOM 535 N N . LEU A 1 69 ? -3.284 -6.089 1.738 1.00 98.62 69 LEU A N 1
ATOM 536 C CA . LEU A 1 69 ? -3.327 -5.533 3.090 1.00 98.62 69 LEU A CA 1
ATOM 537 C C . LEU A 1 69 ? -4.592 -4.702 3.322 1.00 98.62 69 LEU A C 1
ATOM 539 O O . LEU A 1 69 ? -5.249 -4.882 4.343 1.00 98.62 69 LEU A O 1
ATOM 543 N N . GLY A 1 70 ? -4.983 -3.852 2.372 1.00 98.75 70 GLY A N 1
ATOM 544 C CA . GLY A 1 70 ? -6.208 -3.057 2.464 1.00 98.75 70 GLY A CA 1
ATOM 545 C C . GLY A 1 70 ? -7.446 -3.941 2.610 1.00 98.75 70 GLY A C 1
ATOM 546 O O . GLY A 1 70 ? -8.293 -3.696 3.468 1.00 98.75 70 GLY A O 1
ATOM 547 N N . THR A 1 71 ? -7.502 -5.041 1.852 1.00 98.62 71 THR A N 1
ATOM 548 C CA . THR A 1 71 ? -8.573 -6.040 1.978 1.00 98.62 71 THR A CA 1
ATOM 549 C C . THR A 1 71 ? -8.581 -6.664 3.373 1.00 98.62 71 THR A C 1
ATOM 551 O O . THR A 1 71 ? -9.615 -6.657 4.031 1.00 98.62 71 THR A O 1
ATOM 554 N N . LEU A 1 72 ? -7.432 -7.138 3.868 1.00 98.62 72 LEU A N 1
ATOM 555 C CA . LEU A 1 72 ? -7.316 -7.729 5.206 1.00 98.62 72 LEU A CA 1
ATOM 556 C C . LEU A 1 72 ? -7.771 -6.762 6.311 1.00 98.62 72 LEU A C 1
ATOM 558 O O . LEU A 1 72 ? -8.481 -7.161 7.240 1.00 98.62 72 LEU A O 1
ATOM 562 N N . TYR A 1 73 ? -7.379 -5.491 6.210 1.00 98.62 73 TYR A N 1
ATOM 563 C CA . TYR A 1 73 ? -7.771 -4.466 7.172 1.00 98.62 73 TYR A CA 1
ATOM 564 C C . TYR A 1 73 ? -9.282 -4.239 7.159 1.00 98.62 73 TYR A C 1
ATOM 566 O O . TYR A 1 73 ? -9.910 -4.252 8.218 1.00 98.62 73 TYR A O 1
ATOM 574 N N . ALA A 1 74 ? -9.871 -4.100 5.970 1.00 98.50 74 ALA A N 1
ATOM 575 C CA . ALA A 1 74 ? -11.298 -3.858 5.807 1.00 98.50 74 ALA A CA 1
ATOM 576 C C . ALA A 1 74 ? -12.164 -5.050 6.243 1.00 98.50 74 ALA A C 1
ATOM 578 O O . ALA A 1 74 ? -13.216 -4.853 6.849 1.00 98.50 74 ALA A O 1
ATOM 579 N N . THR A 1 75 ? -11.744 -6.283 5.945 1.00 98.44 75 THR A N 1
ATOM 580 C CA . THR A 1 75 ? -12.596 -7.469 6.124 1.00 98.44 75 THR A CA 1
ATOM 581 C C . THR A 1 75 ? -12.357 -8.222 7.425 1.00 98.44 75 THR A C 1
ATOM 583 O O . THR A 1 75 ? -13.226 -8.986 7.835 1.00 98.44 75 THR A O 1
ATOM 586 N N . ALA A 1 76 ? -11.197 -8.060 8.067 1.00 98.00 76 ALA A N 1
ATOM 587 C CA . ALA A 1 76 ? -10.854 -8.809 9.275 1.00 98.00 76 ALA A CA 1
ATOM 588 C C . ALA A 1 76 ? -10.451 -7.902 10.438 1.00 98.00 76 ALA A C 1
ATOM 590 O O . ALA A 1 76 ? -11.086 -7.954 11.489 1.00 98.00 76 ALA A O 1
ATOM 591 N N . ILE A 1 77 ? -9.433 -7.056 10.265 1.0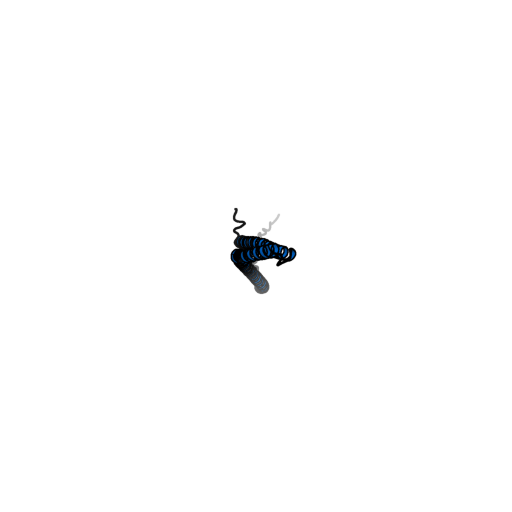0 98.38 77 ILE A N 1
ATOM 592 C CA . ILE A 1 77 ? -8.835 -6.324 11.394 1.00 98.38 77 ILE A CA 1
ATOM 593 C C . ILE A 1 77 ? -9.797 -5.268 11.946 1.00 98.38 77 ILE A C 1
ATOM 595 O O . ILE A 1 77 ? -10.025 -5.226 13.154 1.00 98.38 77 ILE A O 1
ATOM 599 N N . LEU A 1 78 ? -10.395 -4.446 11.079 1.00 98.44 78 LEU A N 1
ATOM 600 C CA . LEU A 1 78 ? -11.294 -3.375 11.507 1.00 98.44 78 LEU A CA 1
ATOM 601 C C . LEU A 1 78 ? -12.609 -3.899 12.120 1.00 98.44 78 LEU A C 1
ATOM 603 O O . LEU A 1 78 ? -13.017 -3.390 13.163 1.00 98.44 78 LEU A O 1
ATOM 607 N N . PRO A 1 79 ? -13.277 -4.927 11.557 1.00 98.62 79 PRO A N 1
ATOM 608 C CA . PRO A 1 79 ? -14.428 -5.538 12.220 1.00 98.62 79 PRO A CA 1
ATOM 609 C C . PRO A 1 79 ? -14.088 -6.131 13.594 1.00 98.62 79 PRO A C 1
ATOM 611 O O . PRO A 1 79 ? -14.842 -5.947 14.547 1.00 98.62 79 PRO A O 1
ATOM 614 N N . GLN A 1 80 ? -12.942 -6.809 13.722 1.00 98.44 80 GLN A N 1
ATOM 615 C CA . GLN A 1 80 ? -12.517 -7.404 14.992 1.00 98.44 80 GLN A CA 1
ATOM 616 C C . GLN A 1 80 ? -12.206 -6.344 16.054 1.00 98.44 80 GLN A C 1
ATOM 618 O O . GLN A 1 80 ? -12.615 -6.498 17.204 1.00 98.44 80 GLN A O 1
ATOM 623 N N . SER A 1 81 ? -11.530 -5.250 15.688 1.00 98.19 81 SER A N 1
ATOM 624 C CA . SER A 1 81 ? -11.253 -4.161 16.631 1.00 98.19 81 SER A CA 1
ATOM 625 C C . SER A 1 81 ? -12.529 -3.437 17.070 1.00 98.19 81 SER A C 1
ATOM 627 O O . SER A 1 81 ? -12.659 -3.105 18.247 1.00 98.19 81 SER A O 1
ATOM 629 N N . LYS A 1 82 ? -13.511 -3.263 16.174 1.00 98.38 82 LYS A N 1
ATOM 630 C CA . LYS A 1 82 ? -14.833 -2.715 16.527 1.00 98.38 82 LYS A CA 1
ATOM 631 C C . LYS A 1 82 ? -15.583 -3.620 17.508 1.00 98.38 82 LYS A C 1
ATOM 633 O O . LYS A 1 82 ? -16.110 -3.131 18.503 1.00 98.38 82 LYS A O 1
ATOM 638 N N . ALA A 1 83 ? -15.546 -4.938 17.311 1.00 98.50 83 ALA A N 1
ATOM 639 C CA . ALA A 1 83 ? -16.115 -5.884 18.273 1.00 98.50 83 ALA A CA 1
ATOM 640 C C . ALA A 1 83 ? -15.418 -5.819 19.651 1.00 98.50 83 ALA A C 1
ATOM 642 O O . ALA A 1 83 ? -16.066 -5.960 20.691 1.00 98.50 83 ALA A O 1
ATOM 643 N N . ALA A 1 84 ? -14.104 -5.567 19.685 1.00 97.69 84 ALA A N 1
ATOM 644 C CA . ALA A 1 84 ? -13.368 -5.377 20.936 1.00 97.69 84 ALA A CA 1
ATOM 645 C C . ALA A 1 84 ? -13.822 -4.113 21.689 1.00 97.69 84 ALA A C 1
ATOM 647 O O . ALA A 1 84 ? -14.035 -4.172 22.902 1.00 97.69 84 ALA A O 1
ATOM 648 N N . VAL A 1 85 ? -14.065 -3.006 20.976 1.00 98.25 85 VAL A N 1
ATOM 649 C CA . VAL A 1 85 ? -14.676 -1.790 21.542 1.00 98.25 85 VAL A CA 1
ATOM 650 C C . VAL A 1 85 ? -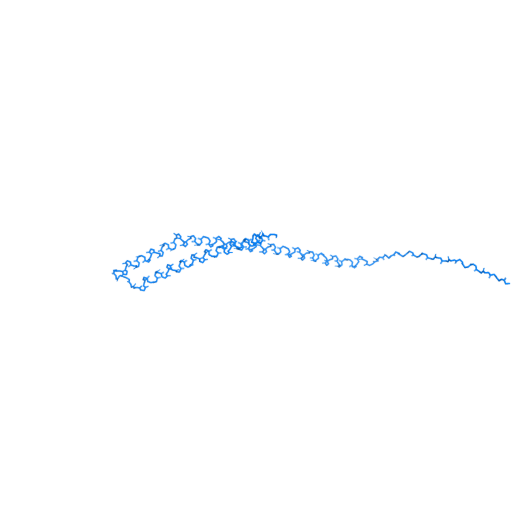16.052 -2.084 22.139 1.00 98.25 85 VAL A C 1
ATOM 652 O O . VAL A 1 85 ? -16.312 -1.710 23.282 1.00 98.25 85 VAL A O 1
ATOM 655 N N . GLU A 1 86 ? -16.927 -2.791 21.419 1.00 98.12 86 GLU A N 1
ATOM 656 C CA . GLU A 1 86 ? -18.270 -3.136 21.912 1.00 98.12 86 GLU A CA 1
ATOM 657 C C . GLU A 1 86 ? -18.222 -3.982 23.199 1.00 98.12 86 GLU A C 1
ATOM 659 O O . GLU A 1 86 ? -18.995 -3.761 24.144 1.00 98.12 86 GLU A O 1
ATOM 664 N N . SER A 1 87 ? -17.274 -4.919 23.272 1.00 97.44 87 SER A N 1
ATOM 665 C CA . SER A 1 87 ? -17.019 -5.740 24.460 1.00 97.44 87 SER A CA 1
ATOM 666 C C . SER A 1 87 ? -16.491 -4.909 25.638 1.00 97.44 87 SER A C 1
ATOM 668 O O . SER A 1 87 ? -16.991 -5.025 26.767 1.00 97.44 87 SER A O 1
ATOM 670 N N . ALA A 1 88 ? -15.530 -4.016 25.381 1.00 96.50 88 ALA A N 1
ATOM 671 C CA . ALA A 1 88 ? -14.981 -3.105 26.382 1.00 96.50 88 ALA A CA 1
ATOM 672 C C . ALA A 1 88 ? -16.057 -2.146 26.913 1.00 96.50 88 ALA A C 1
ATOM 674 O O . ALA A 1 88 ? -16.176 -1.968 28.124 1.00 96.50 88 ALA A O 1
ATOM 675 N N . LEU A 1 89 ? -16.909 -1.604 26.040 1.00 97.75 89 LEU A N 1
ATOM 676 C CA . LEU A 1 89 ? -18.017 -0.722 26.409 1.00 97.75 89 LEU A CA 1
ATOM 677 C C . LEU A 1 89 ? -19.033 -1.439 27.303 1.00 97.75 89 LEU A C 1
ATOM 679 O O . LEU A 1 89 ? -19.481 -0.890 28.313 1.00 97.75 89 LEU A O 1
ATOM 683 N N . SER A 1 90 ? -19.383 -2.677 26.954 1.00 97.75 90 SER A N 1
ATOM 684 C CA . SER A 1 90 ? -20.289 -3.504 27.755 1.00 97.75 90 SER A CA 1
ATOM 685 C C . SER A 1 90 ? -19.708 -3.793 29.139 1.00 97.75 90 SER A C 1
ATOM 687 O O . SER A 1 90 ? -20.418 -3.695 30.138 1.00 97.75 90 SER A O 1
ATOM 689 N N . SER A 1 91 ? -18.407 -4.081 29.211 1.00 96.31 91 SER A N 1
ATOM 690 C CA . SER A 1 91 ? -17.690 -4.325 30.466 1.00 96.31 91 SER A CA 1
ATOM 691 C C . SER A 1 91 ? -17.549 -3.061 31.318 1.00 96.31 91 SER A C 1
ATOM 693 O O . SER A 1 91 ? -17.711 -3.124 32.537 1.00 96.31 91 SER A O 1
ATOM 695 N N . TYR A 1 92 ? -17.314 -1.907 30.692 1.00 96.56 92 TYR A N 1
ATOM 696 C CA . TYR A 1 92 ? -17.206 -0.612 31.364 1.00 96.56 92 TYR A CA 1
ATOM 697 C C . TYR A 1 92 ? -18.530 -0.219 32.029 1.00 96.56 92 TYR A C 1
ATOM 699 O O . TYR A 1 92 ? -18.554 0.151 33.201 1.00 96.56 92 TYR A O 1
ATOM 707 N N . ARG A 1 93 ? -19.658 -0.396 31.325 1.00 95.81 93 ARG A N 1
ATOM 708 C CA . ARG A 1 93 ? -21.007 -0.095 31.847 1.00 95.81 93 ARG A CA 1
ATOM 709 C C . ARG A 1 93 ? -21.368 -0.871 33.113 1.00 95.81 93 ARG A C 1
ATOM 711 O O . ARG A 1 93 ? -22.170 -0.392 33.906 1.00 95.81 93 ARG A O 1
ATOM 718 N N . VAL A 1 94 ? -20.792 -2.058 33.296 1.00 97.38 94 VAL A N 1
ATOM 719 C CA . VAL A 1 94 ? -20.987 -2.898 34.490 1.00 97.38 94 VAL A CA 1
ATOM 720 C C . VAL A 1 94 ? -19.814 -2.815 35.475 1.00 97.38 94 VAL A C 1
ATOM 722 O O . VAL A 1 94 ? -19.728 -3.633 36.388 1.00 97.38 94 VAL A O 1
ATOM 725 N N . GLY A 1 95 ? -18.897 -1.858 35.289 1.00 93.50 95 GLY A N 1
ATOM 726 C CA . GLY A 1 95 ? -17.765 -1.601 36.183 1.00 93.50 95 GLY A CA 1
ATOM 727 C C . GLY A 1 95 ? -16.672 -2.675 36.178 1.00 93.50 95 GLY A C 1
ATOM 728 O O . GLY A 1 95 ? -15.894 -2.745 37.123 1.00 93.50 95 GLY A O 1
ATOM 729 N N . ARG A 1 96 ? -16.614 -3.536 35.153 1.00 93.75 96 ARG A N 1
ATOM 730 C CA . ARG A 1 96 ? -15.621 -4.625 35.049 1.00 93.75 96 ARG A CA 1
ATOM 731 C C . ARG A 1 96 ? -14.291 -4.198 34.432 1.00 93.75 96 ARG A C 1
ATOM 733 O O . ARG A 1 96 ? -13.295 -4.875 34.657 1.00 93.75 96 ARG A O 1
ATOM 740 N N . VAL A 1 97 ? -14.280 -3.117 33.658 1.00 92.94 97 VAL A N 1
ATOM 741 C CA . VAL A 1 97 ? -13.063 -2.475 33.137 1.00 92.94 97 VAL A CA 1
ATOM 742 C C . VAL A 1 97 ? -13.158 -0.973 33.373 1.00 92.94 97 VAL A C 1
ATOM 744 O O . VAL A 1 97 ? -14.261 -0.430 33.481 1.00 92.94 97 VAL A O 1
ATOM 747 N N . ASP A 1 98 ? -12.018 -0.301 33.466 1.00 95.50 98 ASP A N 1
ATOM 748 C CA . ASP A 1 98 ? -11.955 1.150 33.605 1.00 95.50 98 ASP A CA 1
ATOM 749 C C . ASP A 1 98 ? -12.170 1.879 32.260 1.00 95.50 98 ASP A C 1
ATOM 751 O O . ASP A 1 98 ? -12.182 1.284 31.180 1.00 95.50 98 ASP A O 1
ATOM 755 N N . TYR A 1 99 ? -12.355 3.200 32.334 1.00 94.75 99 TYR A N 1
ATOM 756 C CA . TYR A 1 99 ? -12.568 4.047 31.158 1.00 94.75 99 TYR A CA 1
ATOM 757 C C . TYR A 1 99 ? -11.354 4.091 30.215 1.00 94.75 99 TYR A C 1
ATOM 759 O O . TYR A 1 99 ? -11.537 4.161 29.001 1.00 94.75 99 TYR A O 1
ATOM 767 N N . MET A 1 100 ? -10.124 4.023 30.740 1.00 96.94 100 MET A N 1
ATOM 768 C CA . MET A 1 100 ? -8.919 4.057 29.905 1.00 96.94 100 MET A CA 1
ATOM 769 C C . MET A 1 100 ? -8.833 2.821 29.016 1.00 96.94 100 MET A C 1
ATOM 771 O O . MET A 1 100 ? -8.536 2.957 27.834 1.00 96.94 100 MET A O 1
ATOM 775 N N . THR A 1 101 ? -9.215 1.651 29.532 1.00 94.81 101 THR A N 1
ATOM 776 C CA . THR A 1 101 ? -9.322 0.421 28.734 1.00 94.81 101 THR A CA 1
ATOM 777 C C . THR A 1 101 ? -10.273 0.597 27.539 1.00 94.81 101 THR A C 1
ATOM 779 O O . THR A 1 101 ? -9.966 0.169 26.425 1.00 94.81 101 THR A O 1
ATOM 782 N N . LEU A 1 102 ? -11.427 1.251 27.724 1.00 96.31 102 LEU A N 1
ATOM 783 C CA . LEU A 1 102 ? -12.353 1.544 26.620 1.00 96.31 102 LEU A CA 1
ATOM 784 C C . LEU A 1 102 ? -11.720 2.496 25.591 1.00 96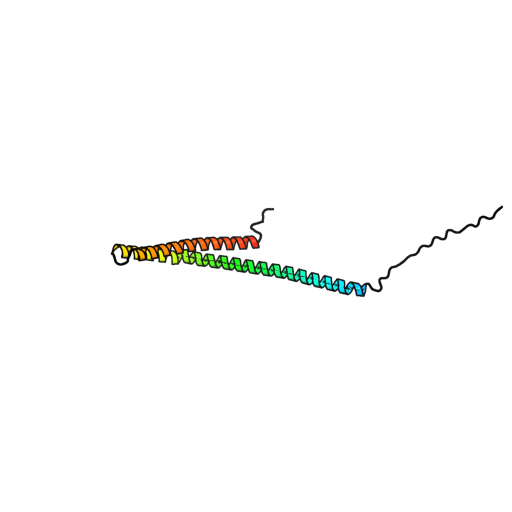.31 102 LEU A C 1
ATOM 786 O O . LEU A 1 102 ? -11.761 2.222 24.391 1.00 96.31 102 LEU A O 1
ATOM 790 N N . VAL A 1 103 ? -11.091 3.580 26.055 1.00 97.88 103 VAL A N 1
ATOM 791 C CA . VAL A 1 103 ? -10.420 4.561 25.185 1.00 97.88 103 VAL A CA 1
ATOM 792 C C . VAL A 1 103 ? -9.279 3.922 24.389 1.00 97.88 103 VAL A C 1
ATOM 794 O O . VAL A 1 103 ? -9.108 4.226 23.211 1.00 97.88 103 VAL A O 1
ATOM 797 N N . GLU A 1 104 ? -8.512 3.008 24.979 1.00 98.00 104 GLU A N 1
ATOM 798 C CA . GLU A 1 104 ? -7.440 2.284 24.286 1.00 98.00 104 GLU A CA 1
ATOM 799 C C . GLU A 1 104 ? -7.958 1.410 23.135 1.00 98.00 104 GLU A C 1
ATOM 801 O O . GLU A 1 104 ? -7.335 1.360 22.065 1.00 98.00 104 GLU A O 1
ATOM 806 N N . ASN A 1 105 ? -9.113 0.764 23.317 1.00 97.31 105 ASN A N 1
ATOM 807 C CA . ASN A 1 105 ? -9.764 -0.004 22.256 1.00 97.31 105 ASN A CA 1
ATOM 808 C C . ASN A 1 105 ? -10.247 0.916 21.121 1.00 97.31 105 ASN A C 1
ATOM 810 O O . ASN A 1 105 ? -9.970 0.639 19.954 1.00 97.31 105 ASN A O 1
ATOM 814 N N . GLU A 1 106 ? -10.869 2.051 21.447 1.00 98.00 106 GLU A N 1
ATOM 815 C CA . GLU A 1 106 ? -11.303 3.049 20.455 1.00 98.00 106 GLU A CA 1
ATOM 816 C C . GLU A 1 106 ? -10.118 3.642 19.677 1.00 98.00 106 GLU A C 1
ATOM 818 O O . GLU A 1 106 ? -10.121 3.711 18.448 1.00 98.00 106 GLU A O 1
ATOM 823 N N . MET A 1 107 ? -9.027 3.990 20.368 1.00 98.50 107 MET A N 1
ATOM 824 C CA . MET A 1 107 ? -7.796 4.439 19.710 1.00 98.50 107 MET A CA 1
ATOM 825 C C . MET A 1 107 ? -7.219 3.372 18.771 1.00 98.50 107 MET A C 1
ATOM 827 O O . MET A 1 107 ? -6.613 3.710 17.754 1.00 98.50 107 MET A O 1
ATOM 831 N N . THR A 1 108 ? -7.388 2.089 19.097 1.00 98.38 108 THR A N 1
ATOM 832 C CA . THR A 1 108 ? -6.963 0.982 18.232 1.00 98.38 108 THR A CA 1
ATOM 833 C C . THR A 1 108 ? -7.795 0.923 16.954 1.00 98.38 108 THR A C 1
ATOM 835 O O . THR A 1 108 ? -7.214 0.809 15.875 1.00 98.38 108 THR A O 1
ATOM 838 N N . VAL A 1 109 ? -9.120 1.080 17.048 1.00 98.62 109 VAL A N 1
ATOM 839 C CA . VAL A 1 109 ? -10.000 1.204 15.873 1.00 98.62 109 VAL A CA 1
ATOM 840 C C . VAL A 1 109 ? -9.559 2.374 14.997 1.00 98.62 109 VAL A C 1
ATOM 842 O O . VAL A 1 109 ? -9.280 2.167 13.818 1.00 98.62 109 VAL A O 1
ATOM 845 N N . ASN A 1 110 ? -9.380 3.562 15.581 1.00 98.62 110 ASN A N 1
ATOM 846 C CA . ASN A 1 110 ? -8.974 4.761 14.843 1.00 98.62 110 ASN A CA 1
ATOM 847 C C . ASN A 1 110 ? -7.643 4.572 14.100 1.00 98.62 110 ASN A C 1
ATOM 849 O O . ASN A 1 110 ? -7.511 4.968 12.942 1.00 98.62 110 ASN A O 1
ATOM 853 N N . ARG A 1 111 ? -6.650 3.927 14.731 1.00 98.62 111 ARG A N 1
ATOM 854 C CA . ARG A 1 111 ? -5.374 3.603 14.069 1.00 98.62 111 ARG A CA 1
ATOM 855 C C . ARG A 1 111 ? -5.569 2.697 12.856 1.00 98.62 111 ARG A C 1
ATOM 857 O O . ARG A 1 111 ? -4.916 2.911 11.838 1.00 98.62 111 ARG A O 1
ATOM 864 N N . TYR A 1 112 ? -6.445 1.699 12.948 1.00 98.62 112 TYR A N 1
ATOM 865 C CA . TYR A 1 112 ? -6.717 0.799 11.828 1.00 98.62 112 TYR A CA 1
ATOM 866 C C . TYR A 1 112 ? -7.531 1.455 10.712 1.00 98.62 112 TYR A C 1
ATOM 868 O O . TYR A 1 112 ? -7.287 1.147 9.548 1.00 98.62 112 TYR A O 1
ATOM 876 N N . GLU A 1 113 ? -8.429 2.390 11.024 1.00 98.56 113 GLU A N 1
ATOM 877 C CA . GLU A 1 113 ? -9.127 3.186 10.005 1.00 98.56 113 GLU A CA 1
ATOM 878 C C . GLU A 1 113 ? -8.155 4.090 9.238 1.00 98.56 113 GLU A C 1
ATOM 880 O O . GLU A 1 113 ? -8.176 4.110 8.007 1.00 98.56 113 GLU A O 1
ATOM 885 N N . ILE A 1 114 ? -7.238 4.762 9.942 1.00 98.75 114 ILE A N 1
ATOM 886 C CA . ILE A 1 114 ? -6.176 5.563 9.313 1.00 98.75 114 ILE A CA 1
ATOM 887 C C . ILE A 1 114 ? -5.293 4.683 8.422 1.00 98.75 114 ILE A C 1
ATOM 889 O O . ILE A 1 114 ? -5.053 5.032 7.267 1.00 98.75 114 ILE A O 1
ATOM 893 N N . ALA A 1 115 ? -4.849 3.529 8.929 1.00 98.44 115 ALA A N 1
ATOM 894 C CA . ALA A 1 115 ? -4.018 2.602 8.167 1.00 98.44 115 ALA A CA 1
ATOM 895 C C . ALA A 1 115 ? -4.725 2.096 6.899 1.00 98.44 115 ALA A C 1
ATOM 897 O O . ALA A 1 115 ? -4.103 2.003 5.845 1.00 98.44 115 ALA A O 1
ATOM 898 N N . LEU A 1 116 ? -6.031 1.816 6.963 1.00 98.56 116 LEU A N 1
ATOM 899 C CA . LEU A 1 116 ? -6.808 1.402 5.793 1.00 98.56 116 LEU A CA 1
ATOM 900 C C . LEU A 1 116 ? -6.839 2.492 4.710 1.00 98.56 116 LEU A C 1
ATOM 902 O O . LEU A 1 116 ? -6.670 2.192 3.529 1.00 98.56 116 LEU A O 1
ATOM 906 N N . VAL A 1 117 ? -7.019 3.755 5.104 1.00 98.56 117 VAL A N 1
ATOM 907 C CA . VAL A 1 117 ? -6.995 4.889 4.167 1.00 98.56 117 VAL A CA 1
ATOM 908 C C . VAL A 1 117 ? -5.597 5.091 3.576 1.00 98.56 117 VAL A C 1
ATOM 910 O O . VAL A 1 117 ? -5.472 5.334 2.377 1.00 98.56 117 VAL A O 1
ATOM 913 N N . GLN A 1 118 ? -4.544 4.948 4.384 1.00 98.69 118 GLN A N 1
ATOM 914 C CA . GLN A 1 118 ? -3.156 5.009 3.911 1.00 98.69 118 GLN A CA 1
ATOM 915 C C . GLN A 1 118 ? -2.865 3.915 2.880 1.00 98.69 118 GLN A C 1
ATOM 917 O O . GLN A 1 118 ? -2.364 4.225 1.805 1.00 98.69 118 GLN A O 1
ATOM 922 N N . LEU A 1 119 ? -3.277 2.671 3.141 1.00 98.69 119 LEU A N 1
ATOM 923 C CA . LEU A 1 119 ? -3.126 1.557 2.198 1.00 98.69 119 LEU A CA 1
ATOM 924 C C . LEU A 1 119 ? -3.843 1.819 0.867 1.00 98.69 119 LEU A C 1
ATOM 926 O O . LEU A 1 119 ? -3.316 1.488 -0.192 1.00 98.69 119 LEU A O 1
ATOM 930 N N . ALA A 1 120 ? -5.026 2.439 0.900 1.00 98.50 120 ALA A N 1
ATOM 931 C CA . ALA A 1 120 ? -5.729 2.830 -0.319 1.00 98.50 120 ALA A CA 1
ATOM 932 C C . ALA A 1 120 ? -4.968 3.920 -1.095 1.00 98.50 120 ALA A C 1
ATOM 934 O O . ALA A 1 120 ? -4.844 3.840 -2.317 1.00 98.50 120 ALA A O 1
ATOM 935 N N . ALA A 1 121 ? -4.424 4.921 -0.398 1.00 98.62 121 ALA A N 1
ATOM 936 C CA . ALA A 1 121 ? -3.610 5.959 -1.024 1.00 98.62 121 ALA A CA 1
ATOM 937 C C . ALA A 1 121 ? -2.331 5.380 -1.653 1.00 98.62 121 ALA A C 1
ATOM 939 O O . ALA A 1 121 ? -2.028 5.692 -2.803 1.00 98.62 121 ALA A O 1
ATOM 940 N N . GLU A 1 122 ? -1.621 4.505 -0.940 1.00 98.56 122 GLU A N 1
ATOM 941 C CA . GLU A 1 122 ? -0.422 3.817 -1.433 1.00 98.56 122 GLU A CA 1
ATOM 942 C C . GLU A 1 122 ? -0.729 2.951 -2.663 1.00 98.56 122 GLU A C 1
ATOM 944 O O . GLU A 1 122 ? 0.004 3.006 -3.649 1.00 98.56 122 GLU A O 1
ATOM 949 N N . TYR A 1 123 ? -1.853 2.225 -2.662 1.00 98.62 123 TYR A N 1
ATOM 950 C CA . TYR A 1 123 ? -2.316 1.472 -3.830 1.00 98.62 123 TYR A CA 1
ATOM 951 C C . TYR A 1 123 ? -2.483 2.371 -5.059 1.00 98.62 123 TYR A C 1
ATOM 953 O O . TYR A 1 123 ? -1.956 2.079 -6.133 1.00 98.62 123 TYR A O 1
ATOM 961 N N . HIS A 1 124 ? -3.188 3.495 -4.909 1.00 97.94 124 HIS A N 1
ATOM 962 C CA . HIS A 1 124 ? -3.406 4.427 -6.014 1.00 97.94 124 HIS A CA 1
ATOM 963 C C . HIS A 1 124 ? -2.112 5.100 -6.485 1.00 97.94 124 HIS A C 1
ATOM 965 O O . HIS A 1 124 ? -1.949 5.319 -7.683 1.00 97.94 124 HIS A O 1
ATOM 971 N N . GLN A 1 125 ? -1.175 5.385 -5.579 1.00 98.12 125 GLN A N 1
ATOM 972 C CA . GLN A 1 125 ? 0.151 5.888 -5.941 1.00 98.12 125 GLN A CA 1
ATOM 973 C C . GLN A 1 125 ? 0.955 4.856 -6.740 1.00 98.12 125 GLN A C 1
ATOM 975 O O . GLN A 1 125 ? 1.585 5.216 -7.734 1.00 98.12 125 GLN A O 1
ATOM 980 N N . ALA A 1 126 ? 0.911 3.582 -6.346 1.00 97.94 126 ALA A N 1
ATOM 981 C CA . ALA A 1 126 ? 1.578 2.501 -7.064 1.00 97.94 126 ALA A CA 1
ATOM 982 C C . ALA A 1 126 ? 0.991 2.316 -8.473 1.00 97.94 126 ALA A C 1
ATOM 984 O O . ALA A 1 126 ? 1.740 2.232 -9.445 1.00 97.94 126 ALA A O 1
ATOM 985 N N . VAL A 1 127 ? -0.340 2.351 -8.609 1.00 97.31 127 VAL A N 1
ATOM 986 C CA . VAL A 1 127 ? -1.017 2.323 -9.918 1.00 97.31 127 VAL A CA 1
ATOM 987 C C . VAL A 1 127 ? -0.614 3.525 -10.774 1.00 97.31 127 VAL A C 1
ATOM 989 O O . VAL A 1 127 ? -0.212 3.341 -11.917 1.00 97.31 127 VAL A O 1
ATOM 992 N N . ALA A 1 128 ? -0.617 4.738 -10.217 1.00 96.31 128 ALA A N 1
ATOM 993 C CA . ALA A 1 128 ? -0.184 5.928 -10.947 1.00 96.31 128 ALA A CA 1
ATOM 994 C C . ALA A 1 128 ? 1.286 5.838 -11.402 1.00 96.31 128 ALA A C 1
ATOM 996 O O . ALA A 1 128 ? 1.631 6.305 -12.485 1.00 96.31 128 ALA A O 1
ATOM 997 N N . ARG A 1 129 ? 2.165 5.210 -10.610 1.00 95.69 129 ARG A N 1
ATOM 998 C CA . ARG A 1 129 ? 3.558 4.965 -11.008 1.00 95.69 129 ARG A CA 1
ATOM 999 C C . ARG A 1 129 ? 3.652 3.986 -12.180 1.00 95.69 129 ARG A C 1
ATOM 1001 O O . ARG A 1 129 ? 4.399 4.250 -13.116 1.00 95.69 129 ARG A O 1
ATOM 1008 N N . ILE A 1 130 ? 2.876 2.901 -12.160 1.00 96.06 130 ILE A N 1
ATOM 1009 C CA . ILE A 1 130 ? 2.774 1.963 -13.292 1.00 96.06 130 ILE A CA 1
ATOM 1010 C C . ILE A 1 130 ? 2.309 2.710 -14.545 1.00 96.06 130 ILE A C 1
ATOM 1012 O O . ILE A 1 130 ? 2.942 2.618 -15.594 1.00 96.06 130 ILE A O 1
ATOM 1016 N N . ASP A 1 131 ? 1.244 3.498 -14.425 1.00 94.06 131 ASP A N 1
ATOM 1017 C CA . ASP A 1 131 ? 0.670 4.261 -15.530 1.00 94.06 131 ASP A CA 1
ATOM 1018 C C . ASP A 1 131 ? 1.669 5.280 -16.116 1.00 94.06 131 ASP A C 1
ATOM 1020 O O . ASP A 1 131 ? 1.710 5.466 -17.338 1.00 94.06 131 ASP A O 1
ATOM 1024 N N . ALA A 1 132 ? 2.506 5.901 -15.275 1.00 92.50 132 ALA A N 1
ATOM 1025 C CA . ALA A 1 132 ? 3.593 6.785 -15.698 1.00 92.50 132 ALA A CA 1
ATOM 1026 C C . ALA A 1 132 ? 4.695 6.033 -16.464 1.00 92.50 132 ALA A C 1
ATOM 1028 O O . ALA A 1 132 ? 5.100 6.486 -17.533 1.00 92.50 132 ALA A O 1
ATOM 1029 N N . LEU A 1 133 ? 5.133 4.869 -15.967 1.00 91.69 133 LEU A N 1
ATOM 1030 C CA . LEU A 1 133 ? 6.146 4.024 -16.620 1.00 91.69 133 LEU A CA 1
ATOM 1031 C C . LEU A 1 133 ? 5.675 3.483 -17.974 1.00 91.69 133 LEU A C 1
ATOM 1033 O O . LEU A 1 133 ? 6.473 3.306 -18.891 1.00 91.69 133 LEU A O 1
ATOM 1037 N N . LEU A 1 134 ? 4.369 3.256 -18.120 1.00 90.00 134 LEU A N 1
ATOM 1038 C CA . LEU A 1 134 ? 3.746 2.851 -19.381 1.00 90.00 134 LEU A CA 1
ATOM 1039 C C . LEU A 1 134 ? 3.483 4.029 -20.339 1.00 90.00 134 LEU A C 1
ATOM 1041 O O . LEU A 1 134 ? 3.025 3.809 -21.459 1.00 90.00 134 LEU A O 1
ATOM 1045 N N . GLY A 1 135 ? 3.739 5.273 -19.918 1.00 82.56 135 GLY A N 1
ATOM 1046 C CA . GLY A 1 135 ? 3.508 6.481 -20.720 1.00 82.56 135 GLY A CA 1
ATOM 1047 C C . GLY A 1 135 ? 2.038 6.906 -20.833 1.00 82.56 135 GLY A C 1
ATOM 1048 O O . GLY A 1 135 ? 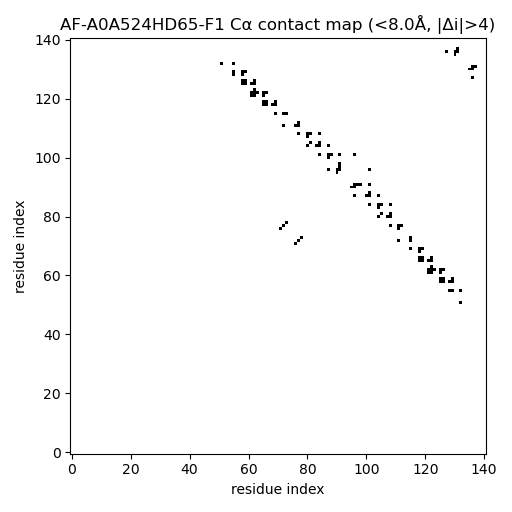1.711 7.800 -21.612 1.00 82.56 135 GLY A O 1
ATOM 1049 N N . SER A 1 136 ? 1.132 6.308 -20.055 1.00 71.31 136 SER A N 1
ATOM 1050 C CA . SER A 1 136 ? -0.315 6.557 -20.157 1.00 71.31 136 SER A CA 1
ATOM 1051 C C . SER A 1 136 ? -0.774 7.875 -19.512 1.00 71.31 136 SER A C 1
ATOM 1053 O O . SER A 1 136 ? -1.781 8.439 -19.931 1.00 71.31 136 SER A O 1
ATOM 1055 N N . ILE A 1 137 ? -0.004 8.427 -18.565 1.00 59.03 137 ILE A N 1
ATOM 1056 C CA . ILE A 1 137 ? -0.319 9.700 -17.877 1.00 59.03 137 ILE A CA 1
ATOM 1057 C C . ILE A 1 137 ? 0.013 10.939 -18.743 1.00 59.03 137 ILE A C 1
ATOM 1059 O O . ILE A 1 137 ? -0.442 12.041 -18.447 1.00 59.03 137 ILE A O 1
ATOM 1063 N N . GLY A 1 138 ? 0.747 10.767 -19.851 1.00 52.59 138 GLY A N 1
ATOM 1064 C CA . GLY A 1 138 ? 1.164 11.847 -20.761 1.00 52.59 138 GLY A CA 1
ATOM 1065 C C . GLY A 1 138 ? 0.638 11.748 -22.196 1.00 52.59 138 GLY A C 1
ATOM 1066 O O . GLY A 1 138 ? 1.018 12.568 -23.023 1.00 52.59 138 GLY A O 1
ATOM 1067 N N . GLY A 1 139 ? -0.223 10.773 -22.512 1.00 46.03 139 GLY A N 1
ATOM 1068 C CA . GLY A 1 139 ? -0.765 10.544 -23.859 1.00 46.03 139 GLY A CA 1
ATOM 1069 C C . GLY A 1 139 ? -1.838 11.556 -24.281 1.00 46.03 139 GLY A C 1
ATOM 1070 O O . GLY A 1 139 ? -2.963 11.174 -24.591 1.00 46.03 139 GLY A O 1
ATOM 1071 N N . GLY A 1 140 ? -1.500 12.843 -24.264 1.00 51.03 140 GLY A N 1
ATOM 1072 C CA . GLY A 1 140 ? -2.253 13.933 -24.865 1.00 51.03 140 GLY A CA 1
ATOM 1073 C C . GLY A 1 140 ? -1.335 14.739 -25.781 1.00 51.03 140 GLY A C 1
ATOM 1074 O O . GLY A 1 140 ? -0.657 15.640 -25.296 1.00 51.03 140 GLY A O 1
ATOM 1075 N N . GLN A 1 141 ? -1.432 14.434 -27.083 1.00 36.66 141 GLN A N 1
ATOM 1076 C CA . GLN A 1 141 ? -0.714 14.983 -28.252 1.00 36.66 141 GLN A CA 1
ATOM 1077 C C . GLN A 1 141 ? 0.678 14.422 -28.550 1.00 36.66 141 GLN A C 1
ATOM 1079 O O . GLN A 1 141 ? 1.583 14.532 -27.700 1.00 36.66 141 GLN A O 1
#

Nearest PDB structures (foldseek):
  2b5u-assembly2_C  TM=3.943E-01  e=2.389E-01  Escherichia coli
  1jch-assembly1_A  TM=4.101E-01  e=3.552E-01  Escherichia coli str. K-12 substr. W3110
  1ujw-assembly1_B  TM=4.652E-01  e=3.552E-01  Escherichia coli
  5ew5-assembly4_D  TM=3.559E-01  e=3.171E-01  Escherichia coli
  7nsu-assembly1_D  TM=4.138E-01  e=4.715E-01  Escherichia coli